Protein AF-A0A949W1L1-F1 (afdb_monomer_lite)

Radius of gyration: 34.91 Å; chains: 1; bounding box: 76×61×90 Å

Sequence (162 aa):
MNLPRSRHRMNLFIERNHARRLDELAAKKGVSKSSIVAAALSAWLAPEAGDQREAAMAKRLDRLSRQFEKLERDQNILIETVALYVRYFLTVSTPLPEAHQEAAKAQGRARFEQFVEQLGRHLLRGRSLVRDVYEEIQPGGTGSGDAAASPQSAESMQEART

Secondary structure (DSSP, 8-state):
------PPP------HHHHHHHHHHHHHHT--HHHHHHHHHHHHS-HHHHHHHHHHHHHHHHHHHHHHHHHHHHHHHHHHHHHHHHHHHHHH-PPPPHHHHHHHHHHHHHHHHHHHHHHHHHHHTT--HHHHHHHHH-TT-S--SS-----------SS---

Structure (mmCIF, N/CA/C/O backbone):
data_AF-A0A949W1L1-F1
#
_entry.id   AF-A0A949W1L1-F1
#
loop_
_atom_site.group_PDB
_atom_site.id
_atom_site.type_symbol
_atom_site.label_atom_id
_atom_site.label_alt_id
_atom_site.label_comp_id
_atom_site.label_asym_id
_atom_site.label_entity_id
_atom_site.label_seq_id
_atom_site.pdbx_PDB_ins_code
_atom_site.Cartn_x
_atom_site.Cartn_y
_atom_site.Cartn_z
_atom_site.occupancy
_atom_site.B_iso_or_equiv
_atom_site.auth_seq_id
_atom_site.auth_comp_id
_atom_site.auth_asym_id
_atom_site.auth_atom_id
_atom_site.pdbx_PDB_model_num
ATOM 1 N N . MET A 1 1 ? -15.519 -13.407 47.265 1.00 33.94 1 MET A N 1
ATOM 2 C CA . MET A 1 1 ? -16.896 -13.157 47.749 1.00 33.94 1 MET A CA 1
ATOM 3 C C . MET A 1 1 ? -17.718 -12.583 46.604 1.00 33.94 1 MET A C 1
ATOM 5 O O . MET A 1 1 ? -17.404 -11.500 46.133 1.00 33.94 1 MET A O 1
ATOM 9 N N . ASN A 1 2 ? -18.693 -13.337 46.090 1.00 41.91 2 ASN A N 1
ATOM 10 C CA . ASN A 1 2 ? -19.535 -12.932 44.962 1.00 41.91 2 ASN A CA 1
ATOM 11 C C . ASN A 1 2 ? -20.728 -12.134 45.519 1.00 41.91 2 ASN A C 1
ATOM 13 O O . ASN A 1 2 ? -21.624 -12.730 46.114 1.00 41.91 2 ASN A O 1
ATOM 17 N N . LEU A 1 3 ? -20.705 -10.799 45.422 1.00 43.38 3 LEU A N 1
ATOM 18 C CA . LEU A 1 3 ? -21.831 -9.977 45.878 1.00 43.38 3 LEU A CA 1
ATOM 19 C C . LEU A 1 3 ? -23.061 -10.243 44.991 1.00 43.38 3 LEU A C 1
ATOM 21 O O . LEU A 1 3 ? -22.913 -10.361 43.769 1.00 43.38 3 LEU A O 1
ATOM 25 N N . PRO A 1 4 ? -24.281 -10.305 45.557 1.00 47.88 4 PRO A N 1
ATOM 26 C CA . PRO A 1 4 ? -25.489 -10.404 44.753 1.00 47.88 4 PRO A CA 1
ATOM 27 C C . PRO A 1 4 ? -25.562 -9.179 43.836 1.00 47.88 4 PRO A C 1
ATOM 29 O O . PRO A 1 4 ? -25.583 -8.040 44.301 1.00 47.88 4 PRO A O 1
ATOM 32 N N . ARG A 1 5 ? -25.573 -9.400 42.514 1.00 61.56 5 ARG A N 1
ATOM 33 C CA . ARG A 1 5 ? -25.802 -8.329 41.536 1.00 61.56 5 ARG A CA 1
ATOM 34 C C . ARG A 1 5 ? -27.214 -7.788 41.749 1.00 61.56 5 ARG A C 1
ATOM 36 O O . ARG A 1 5 ? -28.168 -8.350 41.214 1.00 61.56 5 ARG A O 1
ATOM 43 N N . SER A 1 6 ? -27.337 -6.725 42.539 1.00 71.56 6 SER A N 1
ATOM 44 C CA . SER A 1 6 ? -28.562 -5.938 42.667 1.00 71.56 6 SER A CA 1
ATOM 45 C C . SER A 1 6 ? -29.002 -5.510 41.266 1.00 71.56 6 SER A C 1
ATOM 47 O O . SER A 1 6 ? -28.290 -4.779 40.576 1.00 71.56 6 SER A O 1
ATOM 49 N N . ARG A 1 7 ? -30.130 -6.049 40.792 1.00 74.75 7 ARG A N 1
ATOM 50 C CA . ARG A 1 7 ? -30.726 -5.685 39.503 1.00 74.75 7 ARG A CA 1
ATOM 51 C C . ARG A 1 7 ? -31.898 -4.757 39.773 1.00 74.75 7 ARG A C 1
ATOM 53 O O . ARG A 1 7 ? -32.876 -5.168 40.389 1.00 74.75 7 ARG A O 1
ATOM 60 N N . HIS A 1 8 ? -31.810 -3.530 39.277 1.00 84.38 8 HIS A N 1
ATOM 61 C CA . HIS A 1 8 ? -32.920 -2.589 39.318 1.00 84.38 8 HIS A CA 1
ATOM 62 C C . HIS A 1 8 ? -33.840 -2.827 38.113 1.00 84.38 8 HIS A C 1
ATOM 64 O O . HIS A 1 8 ? -33.390 -2.795 36.966 1.00 84.38 8 HIS A O 1
ATOM 70 N N . ARG A 1 9 ? -35.125 -3.112 38.361 1.00 86.00 9 ARG A N 1
ATOM 71 C CA . ARG A 1 9 ? -36.117 -3.281 37.293 1.00 86.00 9 ARG A CA 1
ATOM 72 C C . ARG A 1 9 ? -36.651 -1.911 36.891 1.00 86.00 9 ARG A C 1
ATOM 74 O O . ARG A 1 9 ? -37.231 -1.215 37.712 1.00 86.00 9 ARG A O 1
ATOM 81 N N . MET A 1 10 ? -36.512 -1.579 35.614 1.00 84.81 10 MET A N 1
ATOM 82 C CA . MET A 1 10 ? -36.971 -0.319 35.037 1.00 84.81 10 MET A CA 1
ATOM 83 C C . MET A 1 10 ? -37.923 -0.613 33.875 1.00 84.81 10 MET A C 1
ATOM 85 O O . MET A 1 10 ? -37.610 -1.444 33.022 1.00 84.81 10 MET A O 1
ATOM 89 N N . ASN A 1 11 ? -39.087 0.037 33.852 1.00 87.94 11 ASN A N 1
ATOM 90 C CA . ASN A 1 11 ? -40.012 -0.025 32.720 1.00 87.94 11 ASN A CA 1
ATOM 91 C C . ASN A 1 11 ? -39.763 1.206 31.840 1.00 87.94 11 ASN A C 1
ATOM 93 O O . ASN A 1 11 ? -39.947 2.332 32.293 1.00 87.94 11 ASN A O 1
ATOM 97 N N . LEU A 1 12 ? -39.312 0.982 30.608 1.00 87.50 12 LEU A N 1
ATOM 98 C CA . LEU A 1 12 ? -38.957 2.023 29.645 1.00 87.50 12 LEU A CA 1
ATOM 99 C C . LEU A 1 12 ? -39.831 1.878 28.406 1.00 87.50 12 LEU A C 1
ATOM 101 O O . LEU A 1 12 ? -40.068 0.759 27.945 1.00 87.50 12 LEU A O 1
ATOM 105 N N . PHE A 1 13 ? -40.236 3.001 27.826 1.00 93.00 13 PHE A N 1
ATOM 106 C CA . PHE A 1 13 ? -40.808 3.006 26.487 1.00 93.00 13 PHE A CA 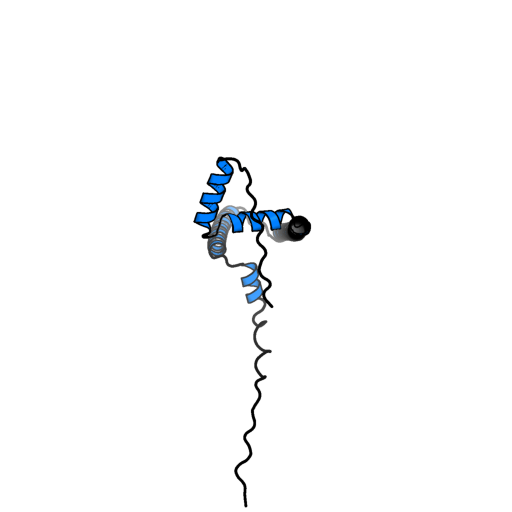1
ATOM 107 C C . PHE A 1 13 ? -39.677 3.094 25.463 1.00 93.00 13 PHE A C 1
ATOM 109 O O . PHE A 1 13 ? -38.812 3.962 25.553 1.00 93.00 13 PHE A O 1
ATOM 116 N N . ILE A 1 14 ? -39.683 2.182 24.495 1.00 92.19 14 ILE A N 1
ATOM 117 C CA . ILE A 1 14 ? -38.766 2.181 23.354 1.00 92.19 14 ILE A CA 1
ATOM 118 C C . ILE A 1 14 ? -39.582 2.154 22.068 1.00 92.19 14 ILE A C 1
ATOM 120 O O . ILE A 1 14 ? -40.670 1.576 22.022 1.00 92.19 14 ILE A O 1
ATOM 124 N N . GLU A 1 15 ? -39.063 2.783 21.019 1.00 96.62 15 GLU A N 1
ATOM 125 C CA . GLU A 1 15 ? -39.722 2.790 19.718 1.00 96.62 15 GLU A CA 1
ATOM 126 C C . GLU A 1 15 ? -39.919 1.355 19.195 1.00 96.62 15 GLU A C 1
ATOM 128 O O . GLU A 1 15 ? -39.063 0.483 19.380 1.00 96.62 15 GLU A O 1
ATOM 133 N N . ARG A 1 16 ? -41.034 1.103 18.495 1.00 95.44 16 ARG A N 1
ATOM 134 C CA . ARG A 1 16 ? -41.376 -0.231 17.967 1.00 95.44 16 ARG A CA 1
ATOM 135 C C . ARG A 1 16 ? -40.269 -0.824 17.091 1.00 95.44 16 ARG A C 1
ATOM 137 O O . ARG A 1 16 ? -39.998 -2.020 17.185 1.00 95.44 16 ARG A O 1
ATOM 144 N N . ASN A 1 17 ? -39.605 -0.001 16.277 1.00 96.81 17 ASN A N 1
ATOM 145 C CA . ASN A 1 17 ? -38.490 -0.448 15.443 1.00 96.81 17 ASN A CA 1
ATOM 146 C C . ASN A 1 17 ? -37.299 -0.922 16.300 1.00 96.81 17 ASN A C 1
ATOM 148 O O . ASN A 1 17 ? -36.755 -2.004 16.077 1.00 96.81 17 ASN A O 1
ATOM 152 N N . HIS A 1 18 ? -36.943 -0.169 17.343 1.00 95.19 18 HIS A N 1
ATOM 153 C CA . HIS A 1 18 ? -35.865 -0.534 18.261 1.00 95.19 18 HIS A CA 1
ATOM 154 C C . HIS A 1 18 ? -36.167 -1.806 19.054 1.00 95.19 18 HIS A C 1
ATOM 156 O O . HIS A 1 18 ? -35.278 -2.645 19.191 1.00 95.19 18 HIS A O 1
ATOM 162 N N . ALA A 1 19 ? -37.410 -1.989 19.511 1.00 95.50 19 ALA A N 1
ATOM 163 C CA . ALA A 1 19 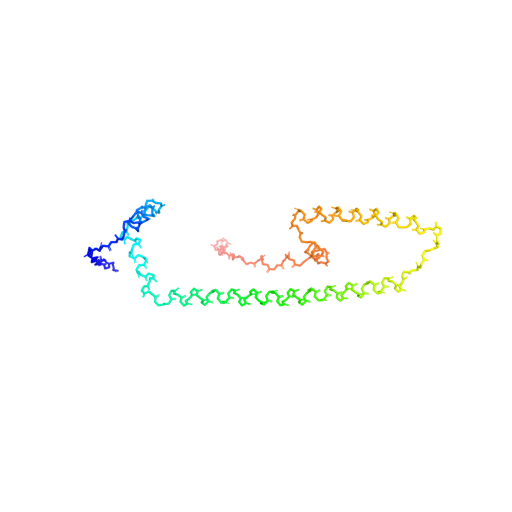? -37.838 -3.229 20.157 1.00 95.50 19 ALA A CA 1
ATOM 164 C C . ALA A 1 19 ? -37.632 -4.439 19.234 1.00 95.50 19 ALA A C 1
ATOM 166 O O . ALA A 1 19 ? -36.996 -5.412 19.627 1.00 95.50 19 ALA A O 1
ATOM 167 N N . ARG A 1 20 ? -38.073 -4.345 17.974 1.00 96.94 20 ARG A N 1
ATOM 168 C CA . ARG A 1 20 ? -37.877 -5.415 16.987 1.00 96.94 20 ARG A CA 1
ATOM 169 C C . ARG A 1 20 ? -36.394 -5.724 16.750 1.00 96.94 20 ARG A C 1
ATOM 171 O O . ARG A 1 20 ? -35.997 -6.884 16.791 1.00 96.94 20 ARG A O 1
ATOM 178 N N . ARG A 1 21 ? -35.561 -4.700 16.541 1.00 96.62 21 ARG A N 1
ATOM 179 C CA . ARG A 1 21 ? -34.112 -4.880 16.327 1.00 96.62 21 ARG A CA 1
ATOM 180 C C . ARG A 1 21 ? -33.413 -5.486 17.545 1.00 96.62 21 ARG A C 1
ATOM 182 O O . ARG A 1 21 ? -32.484 -6.274 17.385 1.00 96.62 21 ARG A O 1
ATOM 189 N N . LEU A 1 22 ? -33.843 -5.124 18.753 1.00 95.88 22 LEU A N 1
ATOM 190 C CA . LEU A 1 22 ? -33.327 -5.700 19.992 1.00 95.88 22 LEU A CA 1
ATOM 191 C C . LEU A 1 22 ? -33.674 -7.190 20.099 1.00 95.88 22 LEU A C 1
ATOM 193 O O . LEU A 1 22 ? -32.826 -7.975 20.520 1.00 95.88 22 LEU A O 1
ATOM 197 N N . ASP A 1 23 ? -34.876 -7.579 19.677 1.00 96.50 23 ASP A N 1
ATOM 198 C CA . ASP A 1 23 ? -35.337 -8.971 19.673 1.00 96.50 23 ASP A CA 1
ATOM 199 C C . ASP A 1 23 ? -34.537 -9.823 18.689 1.00 96.50 23 ASP A C 1
ATOM 201 O O . ASP A 1 23 ? -34.022 -10.880 19.057 1.00 96.50 23 ASP A O 1
ATOM 205 N N . GLU A 1 24 ? -34.361 -9.324 17.466 1.00 97.19 24 GLU A N 1
ATOM 206 C CA . GLU A 1 24 ? -33.539 -9.965 16.437 1.00 97.19 24 GLU A CA 1
ATOM 207 C C . GLU A 1 24 ? -32.083 -10.121 16.905 1.00 97.19 24 GLU A C 1
ATOM 209 O O . GLU A 1 24 ? -31.475 -11.181 16.742 1.00 97.19 24 GLU A O 1
ATOM 214 N N . LEU A 1 25 ? -31.522 -9.088 17.542 1.00 96.38 25 LEU A N 1
ATOM 215 C CA . LEU A 1 25 ? -30.153 -9.115 18.053 1.00 96.38 25 LEU A CA 1
ATOM 216 C C . LEU A 1 25 ? -29.988 -10.088 19.229 1.00 96.38 25 LEU A C 1
ATOM 218 O O . LEU A 1 25 ? -28.989 -10.807 19.284 1.00 96.38 25 LEU A O 1
ATOM 222 N N . ALA A 1 26 ? -30.954 -10.123 20.149 1.00 97.00 26 ALA A N 1
ATOM 223 C CA . ALA A 1 26 ? -30.992 -11.058 21.270 1.00 97.00 26 ALA A CA 1
ATOM 224 C C . ALA A 1 26 ? -31.030 -12.509 20.783 1.00 97.00 26 ALA A C 1
ATOM 226 O O . ALA A 1 26 ? -30.219 -13.322 21.228 1.00 97.00 26 ALA A O 1
ATOM 227 N N . ALA A 1 27 ? -31.898 -12.806 19.811 1.00 96.81 27 ALA A N 1
ATOM 228 C CA . ALA A 1 27 ? -31.994 -14.124 19.195 1.00 96.81 27 ALA A CA 1
ATOM 229 C C . ALA A 1 27 ? -30.693 -14.507 18.475 1.00 96.81 27 ALA A C 1
ATOM 231 O O . ALA A 1 27 ? -30.140 -15.575 18.726 1.00 96.81 27 ALA A O 1
ATOM 232 N N . LYS A 1 28 ? -30.145 -13.606 17.647 1.00 96.25 28 LYS A N 1
ATOM 233 C CA . LYS A 1 28 ? -28.907 -13.849 16.890 1.00 96.25 28 LYS A CA 1
ATOM 234 C C . LYS A 1 28 ? -27.696 -14.102 17.790 1.00 96.25 28 LYS A C 1
ATOM 236 O O . LYS A 1 28 ? -26.817 -14.873 17.421 1.00 96.25 28 LYS A O 1
ATOM 241 N N . LYS A 1 29 ? -27.616 -13.423 18.938 1.00 93.75 29 LYS A N 1
ATOM 242 C CA . LYS A 1 29 ? -26.491 -13.547 19.876 1.00 93.75 29 LYS A CA 1
ATOM 243 C C . LYS A 1 29 ? -26.717 -14.566 20.997 1.00 93.75 29 LYS A C 1
ATOM 245 O O . LYS A 1 29 ? -25.785 -14.800 21.757 1.00 93.75 29 LYS A O 1
ATOM 250 N N . GLY A 1 30 ? -27.915 -15.141 21.123 1.00 95.31 30 GLY A N 1
ATOM 251 C CA . GLY A 1 30 ? -28.246 -16.089 22.192 1.00 95.31 30 GLY A CA 1
ATOM 252 C C . GLY A 1 30 ? -28.191 -15.482 23.600 1.00 95.31 30 GLY A C 1
ATOM 253 O O . GLY A 1 30 ? -27.861 -16.176 24.557 1.00 95.31 30 GLY A O 1
ATOM 254 N N . VAL A 1 31 ? -28.473 -14.182 23.746 1.00 95.69 31 VAL A N 1
ATOM 255 C CA . VAL A 1 31 ? -28.412 -13.458 25.033 1.00 95.69 31 VAL A CA 1
ATOM 256 C C . VAL A 1 31 ? -29.718 -12.723 25.323 1.00 95.69 31 VAL A C 1
ATOM 258 O O . VAL A 1 31 ? -30.487 -12.412 24.418 1.00 95.69 31 VAL A O 1
ATOM 261 N N . SER A 1 32 ? -29.983 -12.404 26.593 1.00 94.94 32 SER A N 1
ATOM 262 C CA . SER A 1 32 ? -31.207 -11.682 26.964 1.00 94.94 32 SER A CA 1
ATOM 263 C C . SER A 1 32 ? -31.183 -10.215 26.519 1.00 94.94 32 SER A C 1
ATOM 265 O O . SER A 1 32 ? -30.141 -9.554 26.545 1.00 94.94 32 SER A O 1
ATOM 267 N N . LYS A 1 33 ? -32.364 -9.667 26.202 1.00 93.69 33 LYS A N 1
ATOM 268 C CA . LYS A 1 33 ? -32.551 -8.241 25.874 1.00 93.69 33 LYS A CA 1
ATOM 269 C C . LYS A 1 33 ? -31.991 -7.334 26.975 1.00 93.69 33 LYS A C 1
ATOM 271 O O . LYS A 1 33 ? -31.259 -6.394 26.689 1.00 93.69 33 LYS A O 1
ATOM 276 N N . SER A 1 34 ? -32.262 -7.666 28.241 1.00 91.69 34 SER A N 1
ATOM 277 C CA . SER A 1 34 ? -31.734 -6.936 29.400 1.00 91.69 34 SER A CA 1
ATOM 278 C C . SER A 1 34 ? -30.207 -6.965 29.471 1.00 91.69 34 SER A C 1
ATOM 280 O O . SER A 1 34 ? -29.612 -5.965 29.852 1.00 91.69 34 SER A O 1
ATOM 282 N N . SER A 1 35 ? -29.560 -8.069 29.074 1.00 92.19 35 SER A N 1
ATOM 283 C CA . SER A 1 35 ? -28.095 -8.142 29.003 1.00 92.19 35 SER A CA 1
ATOM 284 C C . SER A 1 35 ? -27.531 -7.236 27.912 1.00 92.19 35 SER A C 1
ATOM 286 O O . SER A 1 35 ? -26.502 -6.604 28.129 1.00 92.19 35 SER A O 1
ATOM 288 N N . ILE A 1 36 ? -28.194 -7.159 26.754 1.00 94.19 36 ILE A N 1
ATOM 289 C CA . ILE A 1 36 ? -27.788 -6.263 25.664 1.00 94.19 36 ILE A CA 1
ATOM 290 C C . ILE A 1 36 ? -27.938 -4.805 26.096 1.00 94.19 36 ILE A C 1
ATOM 292 O O . ILE A 1 36 ? -26.998 -4.032 25.942 1.00 94.19 36 ILE A O 1
ATOM 296 N N . VAL A 1 37 ? -29.089 -4.437 26.667 1.00 93.38 37 VAL A N 1
ATOM 297 C CA . VAL A 1 37 ? -29.355 -3.065 27.127 1.00 93.38 37 VAL A CA 1
ATOM 298 C C . VAL A 1 37 ? -28.393 -2.665 28.244 1.00 93.38 37 VAL A C 1
ATOM 300 O O . VAL A 1 37 ? -27.836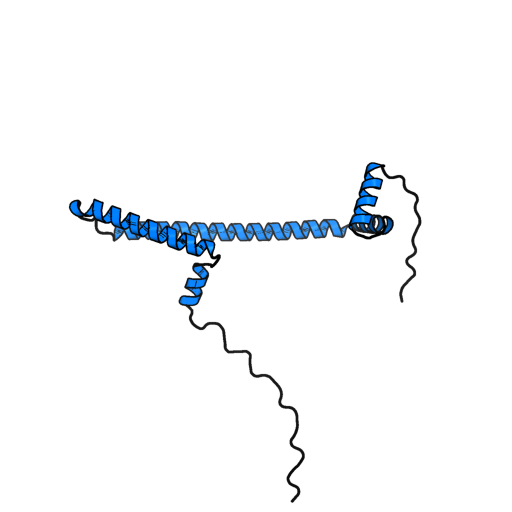 -1.575 28.190 1.00 93.38 37 VAL A O 1
ATOM 303 N N . ALA A 1 38 ? -28.134 -3.548 29.213 1.00 90.00 38 ALA A N 1
ATOM 304 C CA . ALA A 1 38 ? -27.164 -3.284 30.274 1.00 90.00 38 ALA A CA 1
ATOM 305 C C . ALA A 1 38 ? -25.747 -3.084 29.714 1.00 90.00 38 ALA A C 1
ATOM 307 O O . ALA A 1 38 ? -25.072 -2.136 30.099 1.00 90.00 38 ALA A O 1
ATOM 308 N N . ALA A 1 39 ? -25.313 -3.926 28.770 1.00 89.69 39 ALA A N 1
ATOM 309 C CA . ALA A 1 39 ? -24.005 -3.786 28.135 1.00 89.69 39 ALA A CA 1
ATOM 310 C C . ALA A 1 39 ? -23.892 -2.494 27.311 1.00 89.69 39 ALA A C 1
ATOM 312 O O . ALA A 1 39 ? -22.875 -1.808 27.386 1.00 89.69 39 ALA A O 1
ATOM 313 N N . ALA A 1 40 ? -24.935 -2.142 26.556 1.00 90.69 40 ALA A N 1
ATOM 314 C CA . ALA A 1 40 ? -24.984 -0.903 25.788 1.00 90.69 40 ALA A CA 1
ATOM 315 C C . ALA A 1 40 ? -24.952 0.328 26.703 1.00 90.69 40 ALA A C 1
ATOM 317 O O . ALA A 1 40 ? -24.194 1.256 26.441 1.00 90.69 40 ALA A O 1
ATOM 318 N N . LEU A 1 41 ? -25.713 0.312 27.801 1.00 89.75 41 LEU A N 1
ATOM 319 C CA . LEU A 1 41 ? -25.743 1.399 28.775 1.00 89.75 41 LEU A CA 1
ATOM 320 C C . LEU A 1 41 ? -24.405 1.540 29.510 1.00 89.75 41 LEU A C 1
ATOM 322 O O . LEU A 1 41 ? -23.900 2.649 29.629 1.00 89.75 41 LEU A O 1
ATOM 326 N N . SER A 1 42 ? -23.789 0.436 29.946 1.00 86.62 42 SER A N 1
ATOM 327 C CA . SER A 1 42 ? -22.442 0.471 30.528 1.00 86.62 42 SER A CA 1
ATOM 328 C C . SER A 1 42 ? -21.401 0.997 29.543 1.00 86.62 42 SER A C 1
ATOM 330 O O . SER A 1 42 ? -20.522 1.746 29.947 1.00 86.62 42 SER A O 1
ATOM 332 N N . ALA A 1 43 ? -21.498 0.635 28.261 1.00 83.56 43 ALA A N 1
ATOM 333 C CA . ALA A 1 43 ? -20.600 1.153 27.235 1.00 83.56 43 ALA A CA 1
ATOM 334 C C . ALA A 1 43 ? -20.833 2.644 26.944 1.00 83.56 43 ALA A C 1
ATOM 336 O O . ALA A 1 43 ? -19.874 3.354 26.672 1.00 83.56 43 ALA A O 1
ATOM 337 N N . TRP A 1 44 ? -22.084 3.109 27.001 1.00 84.00 44 TRP A N 1
ATOM 338 C CA . TRP A 1 44 ? -22.448 4.514 26.800 1.00 84.00 44 TRP A CA 1
ATOM 339 C C . TRP A 1 44 ? -22.016 5.406 27.968 1.00 84.00 44 TRP A C 1
ATOM 341 O O . TRP A 1 44 ? -21.564 6.524 27.762 1.00 84.00 44 TRP A O 1
ATOM 351 N N . LEU A 1 45 ? -22.148 4.906 29.197 1.00 85.12 45 LEU A N 1
ATOM 352 C CA . LEU A 1 45 ? -21.805 5.641 30.415 1.00 85.12 45 LEU A CA 1
ATOM 353 C C . LEU A 1 45 ? -20.315 5.581 30.771 1.00 85.12 45 LEU A C 1
ATOM 355 O O . LEU A 1 45 ? -19.927 6.175 31.770 1.00 85.12 45 LEU A O 1
ATOM 359 N N . ALA A 1 46 ? -19.492 4.856 30.010 1.00 79.94 46 ALA A N 1
ATOM 360 C CA . ALA A 1 46 ? -18.052 4.778 30.230 1.00 79.94 46 ALA A CA 1
ATOM 361 C C . ALA A 1 46 ? -17.340 5.890 29.433 1.00 79.94 46 ALA A C 1
ATOM 363 O O . ALA A 1 46 ? -17.205 5.735 28.217 1.00 79.94 46 ALA A O 1
ATOM 364 N N . PRO A 1 47 ? -16.842 6.963 30.082 1.00 68.56 47 PRO A N 1
ATOM 365 C CA . PRO A 1 47 ? -16.166 8.071 29.396 1.00 68.56 47 PRO A CA 1
ATOM 366 C C . PRO A 1 47 ? -14.944 7.576 28.611 1.00 68.56 47 PRO A C 1
ATOM 368 O O . PRO A 1 47 ? -14.764 7.884 27.440 1.00 68.56 47 PRO A O 1
ATOM 371 N N . GLU A 1 48 ? -14.190 6.657 29.216 1.00 72.06 48 GLU A N 1
ATOM 372 C CA . GLU A 1 48 ? -12.923 6.174 28.664 1.00 72.06 48 GLU A CA 1
ATOM 373 C C . GLU A 1 48 ? -13.069 5.251 27.454 1.00 72.06 48 GLU A C 1
ATOM 375 O O . GLU A 1 48 ? -12.107 5.013 26.726 1.00 72.06 48 GLU A O 1
ATOM 380 N N . ALA A 1 49 ? -14.255 4.682 27.226 1.00 70.56 49 ALA A N 1
ATOM 381 C CA . ALA A 1 49 ? -14.446 3.739 26.130 1.00 70.56 49 ALA A CA 1
ATOM 382 C C . ALA A 1 49 ? -14.468 4.436 24.760 1.00 70.56 49 ALA A C 1
ATOM 384 O O . ALA A 1 49 ? -14.100 3.808 23.764 1.00 70.56 49 ALA A O 1
ATOM 385 N N . GLY A 1 50 ? -14.908 5.698 24.704 1.00 75.25 50 GLY A N 1
ATOM 386 C CA . GLY A 1 50 ? -14.819 6.541 23.509 1.00 75.25 50 GLY A CA 1
ATOM 387 C C . GLY A 1 50 ? -13.374 6.952 23.254 1.00 75.25 50 GLY A C 1
ATOM 388 O O . GLY A 1 50 ? -12.788 6.553 22.246 1.00 75.25 50 GLY A O 1
ATOM 389 N N . ASP A 1 51 ? -12.772 7.613 24.238 1.00 81.56 51 ASP A N 1
ATOM 390 C CA . ASP A 1 51 ? -11.423 8.179 24.157 1.00 81.56 51 ASP A CA 1
ATOM 391 C C . ASP A 1 51 ? -10.356 7.121 23.843 1.00 81.56 51 ASP A C 1
ATOM 393 O O . ASP A 1 51 ? -9.494 7.327 22.989 1.00 81.56 51 ASP A O 1
ATOM 397 N N . GLN A 1 52 ? -10.438 5.926 24.441 1.00 81.06 52 GLN A N 1
ATOM 398 C CA . GLN A 1 52 ? -9.505 4.837 24.128 1.00 81.06 52 GLN A CA 1
ATOM 399 C C . GLN A 1 52 ? -9.648 4.324 22.690 1.00 81.06 52 GLN A C 1
ATOM 401 O O . GLN A 1 52 ? -8.650 3.944 22.069 1.00 81.06 52 GLN A O 1
ATOM 406 N N . ARG A 1 53 ? -10.870 4.283 22.143 1.00 82.50 53 ARG A N 1
ATOM 407 C CA . ARG A 1 53 ? -11.094 3.863 20.750 1.00 82.50 53 ARG A CA 1
ATOM 408 C C . ARG A 1 53 ? -10.552 4.906 19.788 1.00 82.50 53 ARG A C 1
ATOM 410 O O . ARG A 1 53 ? -9.866 4.531 18.838 1.00 82.50 53 ARG A O 1
ATOM 417 N N . GLU A 1 54 ? -10.817 6.178 20.051 1.00 87.88 54 GLU A N 1
ATOM 418 C CA . GLU A 1 54 ? -10.314 7.289 19.245 1.00 87.88 54 GLU A CA 1
ATOM 419 C C . GLU A 1 54 ? -8.785 7.357 19.288 1.00 87.88 54 GLU A C 1
ATOM 421 O O . GLU A 1 54 ? -8.144 7.382 18.237 1.00 87.88 54 GLU A O 1
ATOM 426 N N . ALA A 1 55 ? -8.174 7.234 20.470 1.00 90.69 55 ALA A N 1
ATOM 427 C CA . ALA A 1 55 ? -6.722 7.176 20.623 1.00 90.69 55 ALA A CA 1
ATOM 428 C C . ALA A 1 55 ? -6.101 5.968 19.898 1.00 90.69 55 ALA A C 1
ATOM 430 O O . ALA A 1 55 ? -5.061 6.086 19.242 1.00 90.69 55 ALA A O 1
ATOM 431 N N . ALA A 1 56 ? -6.738 4.794 19.964 1.00 90.44 56 ALA A N 1
ATOM 432 C CA . ALA A 1 56 ? -6.283 3.614 19.234 1.00 90.44 56 ALA A CA 1
ATOM 433 C C . ALA A 1 56 ? -6.388 3.797 17.710 1.00 90.44 56 ALA A C 1
ATOM 435 O O . ALA A 1 56 ? -5.505 3.337 16.981 1.00 90.44 56 ALA A O 1
ATOM 436 N N . MET A 1 57 ? -7.436 4.468 17.220 1.00 93.50 57 MET A N 1
ATOM 437 C CA . MET A 1 57 ? -7.569 4.825 15.805 1.00 93.50 57 MET A CA 1
ATOM 438 C C . MET A 1 57 ? -6.496 5.831 15.383 1.00 93.50 57 MET A C 1
ATOM 440 O O . MET A 1 57 ? -5.802 5.575 14.401 1.00 93.50 57 MET A O 1
ATOM 444 N N . ALA A 1 58 ? -6.282 6.899 16.154 1.00 95.31 58 ALA A N 1
ATOM 445 C CA . ALA A 1 58 ? -5.239 7.890 15.898 1.00 95.31 58 ALA A CA 1
ATOM 446 C C . ALA A 1 58 ? -3.847 7.242 15.826 1.00 95.31 58 ALA A C 1
ATOM 448 O O . ALA A 1 58 ? -3.096 7.481 14.884 1.00 95.31 58 ALA A O 1
ATOM 449 N N . LYS A 1 59 ? -3.530 6.322 16.747 1.00 95.75 59 LYS A N 1
ATOM 450 C CA . LYS A 1 59 ? -2.263 5.573 16.735 1.00 95.75 59 LYS A CA 1
ATOM 451 C C . LYS A 1 59 ? -2.106 4.679 15.500 1.00 95.75 59 LYS A C 1
ATOM 453 O O . LYS A 1 59 ? -1.000 4.522 14.986 1.00 95.75 59 LYS A O 1
ATOM 458 N N . ARG A 1 60 ? -3.193 4.059 15.025 1.00 95.19 60 ARG A N 1
ATOM 459 C CA . ARG A 1 60 ? -3.173 3.265 13.782 1.00 95.19 60 ARG A CA 1
ATOM 460 C C . ARG A 1 60 ? -2.956 4.153 12.561 1.00 95.19 60 ARG A C 1
ATOM 462 O O . ARG A 1 60 ? -2.192 3.759 11.686 1.00 95.19 60 ARG A O 1
ATOM 469 N N . LEU A 1 61 ? -3.587 5.325 12.524 1.00 97.88 61 LEU A N 1
ATOM 470 C CA . LEU A 1 61 ? -3.397 6.304 11.457 1.00 97.88 61 LEU A CA 1
ATOM 471 C C . LEU A 1 61 ? -1.964 6.843 11.438 1.00 97.88 61 LEU A C 1
ATOM 473 O O . LEU A 1 61 ? -1.343 6.806 10.385 1.00 97.88 61 LEU A O 1
ATOM 477 N N . ASP A 1 62 ? -1.395 7.215 12.588 1.00 96.81 62 ASP A N 1
ATOM 478 C CA . ASP A 1 62 ? 0.012 7.641 12.685 1.00 96.81 62 ASP A CA 1
ATOM 479 C C . ASP A 1 62 ? 0.969 6.560 12.159 1.00 96.81 62 ASP A C 1
ATOM 481 O O . ASP A 1 62 ? 1.873 6.828 11.368 1.00 96.81 62 ASP A O 1
ATOM 485 N N . ARG A 1 63 ? 0.727 5.296 12.529 1.00 96.31 63 ARG A N 1
ATOM 486 C CA . ARG A 1 63 ? 1.514 4.171 12.014 1.00 96.31 63 ARG A CA 1
ATOM 487 C C . ARG A 1 63 ? 1.408 4.043 10.492 1.00 96.31 63 ARG A C 1
ATOM 489 O O . ARG A 1 63 ? 2.429 3.788 9.859 1.00 96.31 63 ARG A O 1
ATOM 496 N N . LEU A 1 64 ? 0.213 4.194 9.920 1.00 97.62 64 LEU A N 1
ATOM 497 C CA . LEU A 1 64 ? 0.022 4.151 8.469 1.00 97.62 64 LEU A CA 1
ATOM 498 C C . LEU A 1 64 ? 0.749 5.309 7.780 1.00 97.62 64 LEU A C 1
ATOM 500 O O . LEU A 1 64 ? 1.453 5.061 6.807 1.00 97.62 64 LEU A O 1
ATOM 504 N N . SER A 1 65 ? 0.662 6.531 8.310 1.00 96.94 65 SER A N 1
ATOM 505 C CA . SER A 1 65 ? 1.380 7.691 7.768 1.00 96.94 65 SER A CA 1
ATOM 506 C C . SER A 1 65 ? 2.887 7.446 7.710 1.00 96.94 65 SER A C 1
ATOM 508 O O . SER A 1 65 ? 3.490 7.585 6.651 1.00 96.94 65 SER A O 1
ATOM 510 N N . ARG A 1 66 ? 3.489 6.937 8.792 1.00 97.19 66 ARG A N 1
ATOM 511 C CA . ARG A 1 66 ? 4.921 6.579 8.808 1.00 97.19 66 ARG A CA 1
ATOM 512 C C . ARG A 1 66 ? 5.276 5.482 7.802 1.00 97.19 66 ARG A C 1
ATOM 514 O O . ARG A 1 66 ? 6.377 5.471 7.254 1.00 97.19 66 ARG A O 1
ATOM 521 N N . GLN A 1 67 ? 4.375 4.522 7.580 1.00 96.56 67 GLN A N 1
ATOM 522 C CA . GLN A 1 67 ? 4.576 3.492 6.557 1.00 96.56 67 GLN A CA 1
ATOM 523 C C . GLN A 1 67 ? 4.542 4.090 5.146 1.00 96.56 67 GLN A C 1
ATOM 525 O O . GLN A 1 67 ? 5.354 3.684 4.317 1.00 96.56 67 GLN A O 1
ATOM 530 N N . PHE A 1 68 ? 3.665 5.063 4.887 1.00 96.69 68 PHE A N 1
ATOM 531 C CA . PHE A 1 68 ? 3.618 5.783 3.615 1.00 96.69 68 PHE A CA 1
ATOM 532 C C . PHE A 1 68 ? 4.854 6.650 3.389 1.00 96.69 68 PHE A C 1
ATOM 534 O O . PHE A 1 68 ? 5.436 6.567 2.316 1.00 96.69 68 PHE A O 1
ATOM 541 N N . GLU A 1 69 ? 5.321 7.389 4.396 1.00 95.94 69 GLU A N 1
ATOM 542 C CA . GLU A 1 69 ? 6.562 8.174 4.299 1.00 95.94 69 GLU A CA 1
ATOM 543 C C . GLU A 1 69 ? 7.772 7.291 3.964 1.00 95.94 69 GLU A C 1
ATOM 545 O O . GLU A 1 69 ? 8.626 7.647 3.150 1.00 95.94 69 GLU A O 1
ATOM 550 N N . LYS A 1 70 ? 7.851 6.102 4.578 1.00 94.38 70 LYS A N 1
ATOM 551 C CA . LYS A 1 70 ? 8.893 5.127 4.244 1.00 94.38 70 LYS A CA 1
ATOM 552 C C . LYS A 1 70 ? 8.746 4.626 2.805 1.00 94.38 70 LYS A C 1
ATOM 554 O O . LYS A 1 70 ? 9.740 4.566 2.092 1.00 94.38 70 LYS A O 1
ATOM 559 N N . LEU A 1 71 ? 7.529 4.280 2.386 1.00 96.50 71 LEU A N 1
ATOM 560 C CA . LEU A 1 71 ? 7.258 3.809 1.028 1.00 96.50 71 LEU A CA 1
ATOM 561 C C . LEU A 1 71 ? 7.609 4.867 -0.025 1.00 96.50 71 LEU A C 1
ATOM 563 O O . LEU A 1 71 ? 8.190 4.527 -1.049 1.00 96.50 71 LEU A O 1
ATOM 567 N N . GLU A 1 72 ? 7.287 6.133 0.230 1.00 95.00 72 GLU A N 1
ATOM 568 C CA . GLU A 1 72 ? 7.634 7.256 -0.640 1.00 95.00 72 GLU A CA 1
ATOM 569 C C . GLU A 1 72 ? 9.154 7.394 -0.778 1.00 95.00 72 GLU A C 1
ATOM 571 O O . GLU A 1 72 ? 9.675 7.498 -1.888 1.00 95.00 72 GLU A O 1
ATOM 576 N N . ARG A 1 73 ? 9.891 7.302 0.337 1.00 95.56 73 ARG A N 1
ATOM 577 C CA . ARG A 1 73 ? 11.358 7.295 0.310 1.00 95.56 73 ARG A CA 1
ATOM 578 C C . ARG A 1 73 ? 11.908 6.123 -0.501 1.00 95.56 73 ARG A C 1
ATOM 580 O O . ARG A 1 73 ? 12.763 6.333 -1.357 1.00 95.56 73 ARG A O 1
ATOM 587 N N . ASP A 1 74 ? 11.427 4.912 -0.239 1.00 95.25 74 ASP A N 1
ATOM 588 C CA . ASP A 1 74 ? 11.875 3.706 -0.939 1.00 95.25 74 ASP A CA 1
ATOM 589 C C . ASP A 1 74 ? 11.553 3.801 -2.449 1.00 95.25 74 ASP A C 1
ATOM 591 O O . ASP A 1 74 ? 12.365 3.408 -3.288 1.00 95.25 74 ASP A O 1
ATOM 595 N N . GLN A 1 75 ? 10.412 4.399 -2.814 1.00 96.06 75 GLN A N 1
ATOM 596 C CA . GLN A 1 75 ? 10.036 4.672 -4.203 1.00 96.06 75 GLN A CA 1
ATOM 597 C C . GLN A 1 75 ? 10.966 5.697 -4.864 1.00 96.06 75 GLN A C 1
ATOM 599 O O . GLN A 1 75 ? 11.418 5.457 -5.982 1.00 96.06 75 GLN A O 1
ATOM 604 N N . ASN A 1 76 ? 11.298 6.797 -4.185 1.00 93.44 76 ASN A N 1
ATOM 605 C CA . ASN A 1 76 ? 12.241 7.790 -4.703 1.00 93.44 76 ASN A CA 1
ATOM 606 C C . ASN A 1 76 ? 13.626 7.174 -4.945 1.00 93.44 76 ASN A C 1
ATOM 608 O O . ASN A 1 76 ? 14.200 7.357 -6.016 1.00 93.44 76 ASN A O 1
ATOM 612 N N . ILE A 1 77 ? 14.115 6.352 -4.010 1.00 94.69 77 ILE A N 1
ATOM 613 C CA . ILE A 1 77 ? 15.378 5.616 -4.171 1.00 94.69 77 ILE A CA 1
ATOM 614 C C . ILE A 1 77 ? 15.322 4.690 -5.394 1.00 94.69 77 ILE A C 1
ATOM 616 O O . ILE A 1 77 ? 16.279 4.638 -6.170 1.00 94.69 77 ILE A O 1
ATOM 620 N N . LEU A 1 78 ? 14.216 3.969 -5.604 1.00 96.38 78 LEU A N 1
ATOM 621 C CA . LEU A 1 78 ? 14.042 3.128 -6.792 1.00 96.38 78 LEU A CA 1
ATOM 622 C C . LEU A 1 78 ? 14.046 3.952 -8.085 1.00 96.38 78 LEU A C 1
ATOM 624 O O . LEU A 1 78 ? 14.701 3.552 -9.046 1.00 96.38 78 LEU A O 1
ATOM 628 N N . ILE A 1 79 ? 13.368 5.103 -8.109 1.00 93.81 79 ILE A N 1
ATOM 629 C CA . ILE A 1 79 ? 13.346 6.009 -9.267 1.00 93.81 79 ILE A CA 1
ATOM 630 C C . ILE A 1 79 ? 14.761 6.498 -9.591 1.00 93.81 79 ILE A C 1
ATOM 632 O O . ILE A 1 79 ? 15.198 6.390 -10.738 1.00 93.81 79 ILE A O 1
ATOM 636 N N . GLU A 1 80 ? 15.500 6.979 -8.590 1.00 95.38 80 GLU A N 1
ATOM 637 C CA . GLU A 1 80 ? 16.886 7.425 -8.759 1.00 95.38 80 GLU A CA 1
ATOM 638 C C . GLU A 1 80 ? 17.788 6.288 -9.247 1.00 95.38 80 GLU A C 1
ATOM 640 O O . GLU A 1 80 ? 18.558 6.461 -10.193 1.00 95.38 80 GLU A O 1
ATOM 645 N N . THR A 1 81 ? 17.650 5.096 -8.665 1.00 97.31 81 THR A N 1
ATOM 646 C CA . THR A 1 81 ? 18.426 3.911 -9.053 1.00 97.31 81 THR A CA 1
ATOM 647 C C . THR A 1 81 ? 18.173 3.530 -10.512 1.00 97.31 81 THR A C 1
ATOM 649 O O . THR A 1 81 ? 19.123 3.302 -11.262 1.00 97.31 81 THR A O 1
ATOM 652 N N . VAL A 1 82 ? 16.909 3.500 -10.949 1.00 97.38 82 VAL A N 1
ATOM 653 C CA . VAL A 1 82 ? 16.554 3.199 -12.344 1.00 97.38 82 VAL A CA 1
ATOM 654 C C . VAL A 1 82 ? 17.081 4.282 -13.282 1.00 97.38 82 VAL A C 1
ATOM 656 O O . VAL A 1 82 ? 17.640 3.953 -14.326 1.00 97.38 82 VAL A O 1
ATOM 659 N N . ALA A 1 83 ? 16.977 5.561 -12.915 1.00 94.19 83 ALA A N 1
ATOM 660 C CA . ALA A 1 83 ? 17.522 6.654 -13.717 1.00 94.19 83 ALA A CA 1
ATOM 661 C C . ALA A 1 83 ? 19.046 6.529 -13.897 1.00 94.19 83 ALA A C 1
ATOM 663 O O . ALA A 1 83 ? 19.557 6.668 -15.013 1.00 94.19 83 ALA A O 1
ATOM 664 N N . LEU A 1 84 ? 19.775 6.209 -12.822 1.00 95.75 84 LEU A N 1
ATOM 665 C CA . LEU A 1 84 ? 21.216 5.955 -12.865 1.00 95.75 84 LEU A CA 1
ATOM 666 C C . LEU A 1 84 ? 21.556 4.740 -13.732 1.00 95.75 84 LEU A C 1
ATOM 668 O O . LEU A 1 84 ? 22.474 4.820 -14.550 1.00 95.75 84 LEU A O 1
ATOM 672 N N . TYR A 1 85 ? 20.803 3.647 -13.593 1.00 96.62 85 TYR A N 1
ATOM 673 C CA . TYR A 1 85 ? 20.968 2.448 -14.410 1.00 96.62 85 TYR A CA 1
ATOM 674 C C . TYR A 1 85 ? 20.760 2.743 -15.898 1.00 96.62 85 TYR A C 1
ATOM 676 O O . TYR A 1 85 ? 21.620 2.401 -16.705 1.00 96.62 85 TYR A O 1
ATOM 684 N N . VAL A 1 86 ? 19.672 3.427 -16.269 1.00 94.19 86 VAL A N 1
ATOM 685 C CA . VAL A 1 86 ? 19.387 3.804 -17.663 1.00 94.19 86 VAL A CA 1
ATOM 686 C C . VAL A 1 86 ? 20.494 4.699 -18.214 1.00 94.19 86 VAL A C 1
ATOM 688 O O . VAL A 1 86 ? 20.981 4.462 -19.319 1.00 94.19 86 VAL A O 1
ATOM 691 N N . ARG A 1 87 ? 20.952 5.691 -17.439 1.00 92.38 87 ARG A N 1
ATOM 692 C CA . ARG A 1 87 ? 22.062 6.562 -17.846 1.00 92.38 87 ARG A CA 1
ATOM 693 C C . ARG A 1 87 ? 23.339 5.765 -18.092 1.00 92.38 87 ARG A C 1
ATOM 695 O O . ARG A 1 87 ? 23.988 5.961 -19.117 1.00 92.38 87 ARG A O 1
ATOM 702 N N . TYR A 1 88 ? 23.698 4.875 -17.172 1.00 94.62 88 TYR A N 1
ATOM 703 C CA . TYR A 1 88 ? 24.868 4.013 -17.318 1.00 94.62 88 TYR A CA 1
ATOM 704 C C . TYR A 1 88 ? 24.739 3.102 -18.543 1.00 94.62 88 TYR A C 1
ATOM 706 O O . TYR A 1 88 ? 25.650 3.052 -19.367 1.00 94.62 88 TYR A O 1
ATOM 714 N N . PHE A 1 89 ? 23.584 2.455 -18.711 1.00 93.50 89 PHE A N 1
ATOM 715 C CA . PHE A 1 89 ? 23.292 1.588 -19.847 1.00 93.50 89 PHE A CA 1
ATOM 716 C C . PHE A 1 89 ? 23.471 2.324 -21.178 1.00 93.50 89 PHE A C 1
ATOM 718 O O . PHE A 1 89 ? 24.194 1.839 -22.038 1.00 93.50 89 PHE A O 1
ATOM 725 N N . LEU A 1 90 ? 22.899 3.520 -21.332 1.00 90.62 90 LEU A N 1
ATOM 726 C CA . LEU A 1 90 ? 23.038 4.315 -22.559 1.00 90.62 90 LEU A CA 1
ATOM 727 C C . LEU A 1 90 ? 24.456 4.860 -22.778 1.00 90.62 90 LEU A C 1
ATOM 729 O O . LEU A 1 90 ? 24.833 5.133 -23.911 1.00 90.62 90 LEU A O 1
ATOM 733 N N . THR A 1 91 ? 25.238 5.020 -21.708 1.00 91.56 91 THR A N 1
ATOM 734 C CA . THR A 1 91 ? 26.630 5.490 -21.790 1.00 91.56 91 THR A CA 1
ATOM 735 C C . THR A 1 91 ? 27.575 4.379 -22.251 1.00 91.56 91 THR A C 1
ATOM 737 O O . THR A 1 91 ? 28.517 4.641 -22.992 1.00 91.56 91 THR A O 1
ATOM 740 N N . VAL A 1 92 ? 27.344 3.142 -21.800 1.00 91.62 92 VAL A N 1
ATOM 741 C CA . VAL A 1 92 ? 28.229 1.994 -22.068 1.00 91.62 92 VAL A CA 1
ATOM 742 C C . VAL A 1 92 ? 27.754 1.153 -23.257 1.00 91.62 92 VAL A C 1
ATOM 744 O O . VAL A 1 92 ? 28.560 0.456 -23.873 1.00 91.62 92 VAL A O 1
ATOM 747 N N . SER A 1 93 ? 26.467 1.200 -23.611 1.00 86.69 93 SER A N 1
ATOM 748 C CA . SER A 1 93 ? 25.926 0.415 -24.722 1.00 86.69 93 SER A CA 1
ATOM 749 C C . SER A 1 93 ? 26.442 0.946 -26.059 1.00 86.69 93 SER A C 1
ATOM 751 O O . SER A 1 93 ? 26.105 2.048 -26.491 1.00 86.69 93 SER A O 1
ATOM 753 N N . THR A 1 94 ? 27.273 0.147 -26.727 1.00 83.75 94 THR A N 1
ATOM 754 C CA . THR A 1 94 ? 27.756 0.446 -28.073 1.00 83.75 94 THR A CA 1
ATOM 755 C C . THR A 1 94 ? 26.607 0.337 -29.082 1.00 83.75 94 THR A C 1
ATOM 757 O O . THR A 1 94 ? 25.903 -0.677 -29.100 1.00 83.75 94 THR A O 1
ATOM 760 N N . PRO A 1 95 ? 26.397 1.349 -29.947 1.00 83.50 95 PRO A N 1
ATOM 761 C CA . PRO A 1 95 ? 25.367 1.284 -30.977 1.00 83.50 95 PRO A CA 1
ATOM 762 C C . PRO A 1 95 ? 25.603 0.098 -31.915 1.00 83.50 95 PRO A C 1
ATOM 764 O O . PRO A 1 95 ? 26.717 -0.107 -32.402 1.00 83.50 95 PRO A O 1
ATOM 767 N N . LEU A 1 96 ? 24.552 -0.677 -32.193 1.00 87.00 96 LEU A N 1
ATOM 768 C CA . LEU A 1 96 ? 24.651 -1.781 -33.142 1.00 87.00 96 LEU A CA 1
ATOM 769 C C . LEU A 1 96 ? 24.666 -1.263 -34.590 1.00 87.00 96 LEU A C 1
ATOM 771 O O . LEU A 1 96 ? 23.902 -0.345 -34.917 1.00 87.00 96 LEU A O 1
ATOM 775 N N . PRO A 1 97 ? 25.452 -1.901 -35.481 1.00 92.00 97 PRO A N 1
ATOM 776 C CA . PRO A 1 97 ? 25.369 -1.657 -36.916 1.00 92.00 97 PRO A CA 1
ATOM 777 C C . PRO A 1 97 ? 23.932 -1.805 -37.421 1.00 92.00 97 PRO A C 1
ATOM 779 O O . PRO A 1 97 ? 23.219 -2.720 -37.004 1.00 92.00 97 PRO A O 1
ATOM 782 N N . GLU A 1 98 ? 23.524 -0.930 -38.341 1.00 88.56 98 GLU A N 1
ATOM 783 C CA . GLU A 1 98 ? 22.139 -0.821 -38.822 1.00 88.56 98 GLU A CA 1
ATOM 784 C C . GLU A 1 98 ? 21.583 -2.155 -39.344 1.00 88.56 98 GLU A C 1
ATOM 786 O O . GLU A 1 98 ? 20.469 -2.546 -38.998 1.00 88.56 98 GLU A O 1
ATOM 791 N N . ALA A 1 99 ? 22.422 -2.932 -40.038 1.00 93.12 99 ALA A N 1
ATOM 792 C CA . ALA A 1 99 ? 22.096 -4.265 -40.548 1.00 93.12 99 ALA A CA 1
ATOM 793 C C . ALA A 1 99 ? 21.668 -5.281 -39.467 1.00 93.12 99 ALA A C 1
ATOM 795 O O . ALA A 1 99 ? 20.989 -6.259 -39.774 1.00 93.12 99 ALA A O 1
ATOM 796 N N . HIS A 1 100 ? 22.052 -5.075 -38.205 1.00 92.38 100 HIS A N 1
ATOM 797 C CA . HIS A 1 100 ? 21.729 -5.972 -37.092 1.00 92.38 100 HIS A CA 1
ATOM 798 C C . HIS A 1 100 ? 20.668 -5.405 -36.142 1.00 92.38 100 HIS A C 1
ATOM 800 O O . HIS A 1 100 ? 20.233 -6.114 -35.232 1.00 92.38 100 HIS A O 1
ATOM 806 N N . GLN A 1 101 ? 20.225 -4.157 -36.333 1.00 90.19 101 GLN A N 1
ATOM 807 C CA . GLN A 1 101 ? 19.302 -3.502 -35.403 1.00 90.19 101 GLN A CA 1
ATOM 808 C C . GLN A 1 101 ? 17.944 -4.201 -35.338 1.00 90.19 101 GLN A C 1
ATOM 810 O O . GLN A 1 101 ? 17.448 -4.446 -34.242 1.00 90.19 101 GLN A O 1
ATOM 815 N N . GLU A 1 102 ? 17.355 -4.570 -36.477 1.00 92.12 102 GLU A N 1
ATOM 816 C CA . GLU A 1 102 ? 16.046 -5.239 -36.503 1.00 92.12 102 GLU A CA 1
ATOM 817 C C . GLU A 1 102 ? 16.089 -6.619 -35.834 1.00 92.12 102 GLU A C 1
ATOM 819 O O . GLU A 1 102 ? 15.233 -6.941 -35.008 1.00 92.12 102 GLU A O 1
ATOM 824 N N . ALA A 1 103 ? 17.141 -7.401 -36.093 1.00 92.44 103 ALA A N 1
ATOM 825 C CA . ALA A 1 103 ? 17.346 -8.689 -35.433 1.00 92.44 103 ALA A CA 1
ATOM 826 C C . ALA A 1 103 ? 17.532 -8.532 -33.912 1.00 92.44 103 ALA A C 1
ATOM 828 O O . ALA A 1 103 ? 16.929 -9.270 -33.131 1.00 92.44 103 ALA A O 1
ATOM 829 N N . ALA A 1 104 ? 18.314 -7.539 -33.477 1.00 89.75 104 ALA A N 1
ATOM 830 C CA . ALA A 1 104 ? 18.529 -7.256 -32.061 1.00 89.75 104 ALA A CA 1
ATOM 831 C C . ALA A 1 104 ? 17.258 -6.757 -31.355 1.00 89.75 104 ALA A C 1
ATOM 833 O O . ALA A 1 104 ? 16.972 -7.194 -30.240 1.00 89.75 104 ALA A O 1
ATOM 834 N N . LYS A 1 105 ? 16.453 -5.902 -32.004 1.00 89.62 105 LYS A N 1
ATOM 835 C CA . LYS A 1 105 ? 15.139 -5.468 -31.496 1.00 89.62 105 LYS A CA 1
ATOM 836 C C . LYS A 1 105 ? 14.192 -6.656 -31.335 1.00 89.62 105 LYS A C 1
ATOM 838 O O . LYS A 1 105 ? 13.582 -6.804 -30.277 1.00 89.62 105 LYS A O 1
ATOM 843 N N . ALA A 1 106 ? 14.102 -7.520 -32.348 1.00 93.62 106 ALA A N 1
ATOM 844 C CA . ALA A 1 106 ? 13.267 -8.719 -32.301 1.00 93.62 106 ALA A CA 1
ATOM 845 C C . ALA A 1 106 ? 13.692 -9.656 -31.158 1.00 93.62 106 ALA A C 1
ATOM 847 O O . ALA A 1 106 ? 12.854 -10.115 -30.379 1.00 93.62 106 ALA A O 1
ATOM 848 N N . GLN A 1 107 ? 14.998 -9.877 -30.995 1.00 94.12 107 GLN A N 1
ATOM 849 C CA . GLN A 1 107 ? 15.532 -10.686 -29.902 1.00 94.12 107 GLN A CA 1
ATOM 850 C C . GLN A 1 107 ? 15.277 -10.052 -28.527 1.00 94.12 107 GLN A C 1
ATOM 852 O O . GLN A 1 107 ? 14.907 -10.755 -27.586 1.00 94.12 107 GLN A O 1
ATOM 857 N N . GLY A 1 108 ? 15.456 -8.735 -28.401 1.00 91.56 108 GLY A N 1
ATOM 858 C CA . GLY A 1 108 ? 15.175 -7.991 -27.175 1.00 91.56 108 GLY A CA 1
ATOM 859 C C . GLY A 1 108 ? 13.712 -8.117 -26.757 1.00 91.56 108 GLY A C 1
ATOM 860 O O . GLY A 1 108 ? 13.431 -8.432 -25.602 1.00 91.56 108 GLY A O 1
ATOM 861 N N . ARG A 1 109 ? 12.786 -7.974 -27.712 1.00 94.25 109 ARG A N 1
ATOM 862 C CA . ARG A 1 109 ? 11.351 -8.168 -27.478 1.00 94.25 109 ARG A CA 1
ATOM 863 C C . ARG A 1 109 ? 11.035 -9.586 -27.003 1.00 94.25 109 ARG A C 1
ATOM 865 O O . ARG A 1 109 ? 10.370 -9.735 -25.984 1.00 94.25 109 ARG A O 1
ATOM 872 N N . ALA A 1 110 ? 11.564 -10.609 -27.677 1.00 95.31 110 ALA A N 1
ATOM 873 C CA . ALA A 1 110 ? 11.342 -12.003 -27.289 1.00 95.31 110 ALA A CA 1
ATOM 874 C C . ALA A 1 110 ? 11.858 -12.303 -25.868 1.00 95.31 110 ALA A C 1
ATOM 876 O O . ALA A 1 110 ? 11.177 -12.952 -25.075 1.00 95.31 110 ALA A O 1
ATOM 877 N N . ARG A 1 111 ? 13.045 -11.791 -25.511 1.00 95.62 111 ARG A N 1
ATOM 878 C CA . ARG A 1 111 ? 13.601 -11.926 -24.153 1.00 95.62 111 ARG A CA 1
ATOM 879 C C . ARG A 1 111 ? 12.757 -11.195 -23.110 1.00 95.62 111 ARG A C 1
ATOM 881 O O . ARG A 1 111 ? 12.553 -11.722 -22.020 1.00 95.62 111 ARG A O 1
ATOM 888 N N . PHE A 1 112 ? 12.259 -10.003 -23.434 1.00 92.62 112 PHE A N 1
ATOM 889 C CA . PHE A 1 112 ? 11.407 -9.235 -22.530 1.00 92.62 112 PHE A CA 1
ATOM 890 C C . PHE A 1 112 ? 10.064 -9.928 -22.279 1.00 92.62 112 PHE A C 1
ATOM 892 O O . PHE A 1 112 ? 9.641 -10.029 -21.131 1.00 92.62 112 PHE A O 1
ATOM 899 N N . GLU A 1 113 ? 9.425 -10.471 -23.317 1.00 95.81 113 GLU A N 1
ATOM 900 C CA . GLU A 1 113 ? 8.181 -11.241 -23.179 1.00 95.81 113 GLU A CA 1
ATOM 901 C C . GLU A 1 113 ? 8.375 -12.458 -22.258 1.00 95.81 113 GLU A C 1
ATOM 903 O O . GLU A 1 113 ? 7.584 -12.666 -21.336 1.00 95.81 113 GLU A O 1
ATOM 908 N N . GLN A 1 114 ? 9.476 -13.202 -22.421 1.00 95.25 114 GLN A N 1
ATOM 909 C CA . GLN A 1 114 ? 9.825 -14.314 -21.526 1.00 95.25 114 GLN A CA 1
ATOM 910 C C . GLN A 1 114 ? 10.051 -13.854 -20.080 1.00 95.25 114 GLN A C 1
ATOM 912 O O . GLN A 1 114 ? 9.580 -14.505 -19.146 1.00 95.25 114 GLN A O 1
ATOM 917 N N . PHE A 1 115 ? 10.750 -12.734 -19.881 1.00 93.62 115 PHE A N 1
ATOM 918 C CA . PHE A 1 115 ? 10.955 -12.153 -18.555 1.00 93.62 115 PHE A CA 1
ATOM 919 C C . PHE A 1 115 ? 9.624 -11.780 -17.889 1.00 93.62 115 PHE A C 1
ATOM 921 O O . PHE A 1 115 ? 9.389 -12.160 -16.743 1.00 93.62 115 PHE A O 1
ATOM 928 N N . VAL A 1 116 ? 8.732 -11.087 -18.606 1.00 93.69 116 VAL A N 1
ATOM 929 C CA . VAL A 1 116 ? 7.409 -10.693 -18.094 1.00 93.69 116 VAL A CA 1
ATOM 930 C C . VAL A 1 116 ? 6.587 -11.921 -17.719 1.00 93.69 116 VAL A C 1
ATOM 932 O O . VAL A 1 116 ? 5.964 -11.943 -16.658 1.00 93.69 116 VAL A O 1
ATOM 935 N N . GLU A 1 117 ? 6.617 -12.968 -18.542 1.00 94.31 117 GLU A N 1
ATOM 936 C CA . GLU A 1 117 ? 5.916 -14.214 -18.249 1.00 94.31 117 GLU A CA 1
ATOM 937 C C . GLU A 1 117 ? 6.461 -14.890 -16.979 1.00 94.31 117 GLU A C 1
ATOM 939 O O . GLU A 1 117 ? 5.694 -15.295 -16.100 1.00 94.31 117 GLU A O 1
ATOM 944 N N . GLN A 1 118 ? 7.786 -14.980 -16.838 1.00 91.75 118 GLN A N 1
ATOM 945 C CA . GLN A 1 118 ? 8.425 -15.534 -15.643 1.00 91.75 118 GLN A CA 1
ATOM 946 C C . GLN A 1 118 ? 8.110 -14.711 -14.389 1.00 91.75 118 GLN A C 1
ATOM 948 O O . GLN A 1 118 ? 7.763 -15.291 -13.356 1.00 91.75 118 GLN A O 1
ATOM 953 N N . LEU A 1 119 ? 8.170 -13.381 -14.485 1.00 88.31 119 LEU A N 1
ATOM 954 C CA . LEU A 1 119 ? 7.817 -12.473 -13.398 1.00 88.31 119 LEU A CA 1
ATOM 955 C C . LEU A 1 119 ? 6.347 -12.640 -12.998 1.00 88.31 119 LEU A C 1
ATOM 957 O O . LEU A 1 119 ? 6.050 -12.783 -11.814 1.00 88.31 119 LEU A O 1
ATOM 961 N N . GLY A 1 120 ? 5.434 -12.709 -13.969 1.00 88.38 120 GLY A N 1
ATOM 962 C CA . GLY A 1 120 ? 4.011 -12.946 -13.725 1.00 88.38 120 GLY A CA 1
ATOM 963 C C . GLY A 1 120 ? 3.764 -14.263 -12.987 1.00 88.38 120 GLY A C 1
ATOM 964 O O . GLY A 1 120 ? 3.078 -14.285 -11.964 1.00 88.38 120 GLY A O 1
ATOM 965 N N . ARG A 1 121 ? 4.396 -15.358 -13.434 1.00 89.81 121 ARG A N 1
ATOM 966 C CA . ARG A 1 121 ? 4.334 -16.655 -12.736 1.00 89.81 121 ARG A CA 1
ATOM 967 C C . ARG A 1 121 ? 4.898 -16.576 -11.316 1.00 89.81 121 ARG A C 1
ATOM 969 O O . ARG A 1 121 ? 4.378 -17.244 -10.426 1.00 89.81 121 ARG A O 1
ATOM 976 N N . HIS A 1 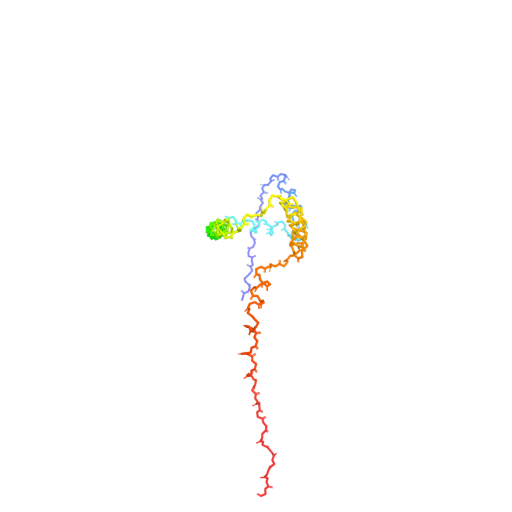122 ? 5.962 -15.806 -11.094 1.00 85.56 122 HIS A N 1
ATOM 977 C CA . HIS A 1 122 ? 6.558 -15.635 -9.770 1.00 85.56 122 HIS A CA 1
ATOM 978 C C . HIS A 1 122 ?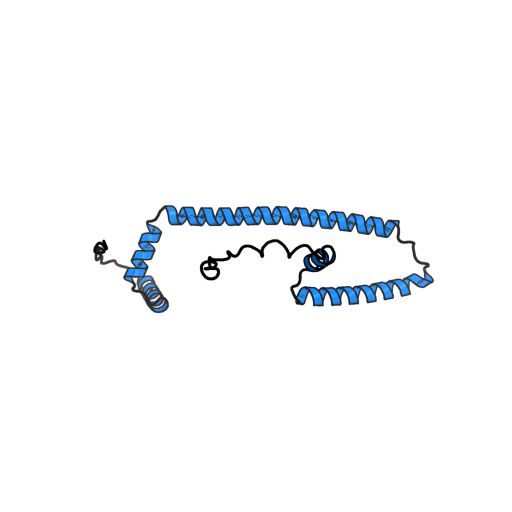 5.633 -14.850 -8.827 1.00 85.56 122 HIS A C 1
ATOM 980 O O . HIS A 1 122 ? 5.374 -15.311 -7.716 1.00 85.56 122 HIS A O 1
ATOM 986 N N . LEU A 1 123 ? 5.065 -13.729 -9.286 1.00 84.00 123 LEU A N 1
ATOM 987 C CA . LEU A 1 123 ? 4.130 -12.908 -8.509 1.00 84.00 123 LEU A CA 1
ATOM 988 C C . LEU A 1 123 ? 2.865 -13.685 -8.116 1.00 84.00 123 LEU A C 1
ATOM 990 O O . LEU A 1 123 ? 2.434 -13.608 -6.968 1.00 84.00 123 LEU A O 1
ATOM 994 N N . LEU A 1 124 ? 2.312 -14.498 -9.025 1.00 88.00 124 LEU A N 1
ATOM 995 C CA . LEU A 1 124 ? 1.144 -15.347 -8.743 1.00 88.00 124 LEU A CA 1
ATOM 996 C C . LEU A 1 124 ? 1.398 -16.401 -7.653 1.00 88.00 124 LEU A C 1
ATOM 998 O O . LEU A 1 124 ? 0.461 -16.831 -6.987 1.00 88.00 124 LEU A O 1
ATOM 1002 N N . ARG A 1 125 ? 2.654 -16.814 -7.445 1.00 85.81 125 ARG A N 1
ATOM 1003 C CA . ARG A 1 125 ? 3.029 -17.750 -6.370 1.00 85.81 125 ARG A CA 1
ATOM 1004 C C . ARG A 1 125 ? 3.113 -17.075 -4.996 1.00 85.81 125 ARG A C 1
ATOM 1006 O O . ARG A 1 125 ? 3.288 -17.776 -4.005 1.00 85.81 125 ARG A O 1
ATOM 1013 N N . GLY A 1 126 ? 3.021 -15.743 -4.925 1.00 77.44 126 GLY A N 1
ATOM 1014 C CA . GLY A 1 126 ? 3.022 -14.978 -3.675 1.00 77.44 126 GLY A CA 1
ATOM 1015 C C . GLY A 1 126 ? 4.363 -14.943 -2.932 1.00 77.44 126 GLY A C 1
ATOM 1016 O O . GLY A 1 126 ? 4.402 -14.528 -1.774 1.00 77.44 126 GLY A O 1
ATOM 1017 N N . ARG A 1 127 ? 5.461 -15.380 -3.563 1.00 75.06 127 ARG A N 1
ATOM 1018 C CA . ARG A 1 127 ? 6.809 -15.295 -2.979 1.00 75.06 127 ARG A CA 1
ATOM 1019 C C . ARG A 1 127 ? 7.423 -13.928 -3.260 1.00 75.06 127 ARG A C 1
ATOM 1021 O O . ARG A 1 127 ? 7.181 -13.329 -4.305 1.00 75.06 127 ARG A O 1
ATOM 1028 N N . SER A 1 128 ? 8.188 -13.423 -2.297 1.00 79.25 128 SER A N 1
ATOM 1029 C CA . SER A 1 128 ? 8.904 -12.159 -2.445 1.00 79.25 128 SER A CA 1
ATOM 1030 C C . SER A 1 128 ? 10.245 -12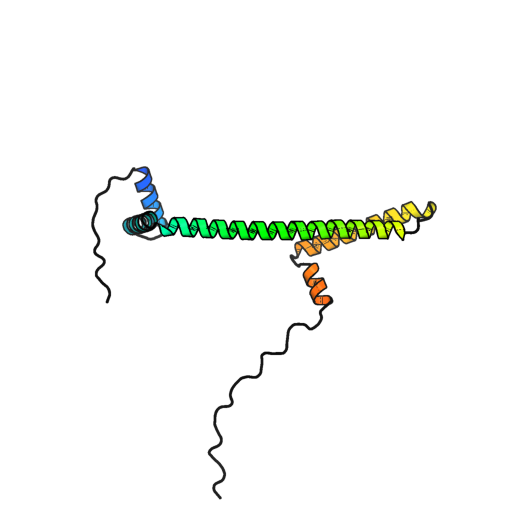.428 -3.114 1.00 79.25 128 SER A C 1
ATOM 1032 O O . SER A 1 128 ? 11.131 -12.996 -2.485 1.00 79.25 128 SER A O 1
ATOM 1034 N N . LEU A 1 129 ? 10.416 -11.967 -4.355 1.00 76.00 129 LEU A N 1
ATOM 1035 C CA . LEU A 1 129 ? 11.694 -12.055 -5.070 1.00 76.00 129 LEU A CA 1
ATOM 1036 C C . LEU A 1 129 ? 12.843 -11.435 -4.261 1.00 76.00 129 LEU A C 1
ATOM 1038 O O . LEU A 1 129 ? 13.942 -11.972 -4.225 1.00 76.00 129 LEU A O 1
ATOM 1042 N N . VAL A 1 130 ? 12.575 -10.326 -3.566 1.00 77.12 130 VAL A N 1
ATOM 1043 C CA . VAL A 1 130 ? 13.555 -9.654 -2.698 1.00 77.12 130 VAL A CA 1
ATOM 1044 C C . VAL A 1 130 ? 14.001 -10.571 -1.560 1.00 77.12 130 VAL A C 1
ATOM 1046 O O . VAL A 1 130 ? 15.170 -10.574 -1.191 1.00 77.12 130 VAL A O 1
ATOM 1049 N N . ARG A 1 131 ? 13.073 -11.358 -1.009 1.00 76.31 131 ARG A N 1
ATOM 1050 C CA . ARG A 1 131 ? 13.376 -12.324 0.044 1.00 76.31 131 ARG A CA 1
ATOM 1051 C C . ARG A 1 131 ? 14.177 -13.505 -0.500 1.00 76.31 131 ARG A C 1
ATOM 1053 O O . ARG A 1 131 ? 15.173 -13.853 0.117 1.00 76.31 131 ARG A O 1
ATOM 1060 N N . ASP A 1 132 ? 13.781 -14.059 -1.645 1.00 75.50 132 ASP A N 1
ATOM 1061 C CA . ASP A 1 132 ? 14.488 -15.177 -2.286 1.00 75.50 132 ASP A CA 1
ATOM 1062 C C . ASP A 1 132 ? 15.949 -14.787 -2.597 1.00 75.50 132 ASP A C 1
ATOM 1064 O O . ASP A 1 132 ? 16.875 -15.521 -2.265 1.00 75.50 132 ASP A O 1
ATOM 1068 N N . VAL A 1 133 ? 16.169 -13.580 -3.134 1.00 77.69 133 VAL A N 1
ATOM 1069 C CA . VAL A 1 133 ? 17.514 -13.037 -3.404 1.00 77.69 133 VAL A CA 1
ATOM 1070 C C . VAL A 1 133 ? 18.294 -12.772 -2.110 1.00 77.69 133 VAL A C 1
ATOM 1072 O O . VAL A 1 133 ? 19.489 -13.042 -2.046 1.00 77.69 133 VAL A O 1
ATOM 1075 N N . TYR A 1 134 ? 17.645 -12.262 -1.058 1.00 76.69 134 TYR A N 1
ATOM 1076 C CA . TYR A 1 134 ? 18.295 -12.062 0.241 1.00 76.69 134 TYR A CA 1
ATOM 1077 C C . TYR A 1 134 ? 18.749 -13.390 0.871 1.00 76.69 134 TYR A C 1
ATOM 1079 O O . TYR A 1 134 ? 19.861 -13.468 1.387 1.00 76.69 134 TYR A O 1
ATOM 1087 N N . GLU A 1 135 ? 17.915 -14.433 0.803 1.00 78.06 135 GLU A N 1
ATOM 1088 C CA . GLU A 1 135 ? 18.232 -15.779 1.301 1.00 78.06 135 GLU A CA 1
ATOM 1089 C C . GLU A 1 135 ? 19.356 -16.445 0.479 1.00 78.06 135 GLU A C 1
ATOM 1091 O O . GLU A 1 135 ? 20.207 -17.123 1.051 1.00 78.06 135 GLU A O 1
ATOM 1096 N N . GLU A 1 136 ? 19.427 -16.200 -0.835 1.00 73.81 136 GLU A N 1
ATOM 1097 C CA . GLU A 1 136 ? 20.503 -16.693 -1.711 1.00 73.81 136 GLU A CA 1
ATOM 1098 C C . GLU A 1 136 ? 21.853 -15.997 -1.457 1.00 73.81 136 GLU A C 1
ATOM 1100 O O . GLU A 1 136 ? 22.900 -16.643 -1.478 1.00 73.81 136 GLU A O 1
ATOM 1105 N N . ILE A 1 137 ? 21.842 -14.690 -1.171 1.00 77.50 137 ILE A N 1
ATOM 1106 C CA . ILE A 1 137 ? 23.055 -13.918 -0.848 1.00 77.50 137 ILE A CA 1
ATOM 1107 C C . ILE A 1 137 ? 23.559 -14.229 0.580 1.00 77.50 137 ILE A C 1
ATOM 1109 O O . ILE A 1 137 ? 24.751 -14.079 0.854 1.00 77.50 137 ILE A O 1
ATOM 1113 N N . GLN A 1 138 ? 22.686 -14.696 1.485 1.00 66.44 138 GLN A N 1
ATOM 1114 C CA . GLN A 1 138 ? 23.016 -15.103 2.862 1.00 66.44 138 GLN A CA 1
ATOM 1115 C C . GLN A 1 138 ? 22.759 -16.605 3.124 1.00 66.44 138 GLN A C 1
ATOM 1117 O O . GLN A 1 138 ? 21.886 -16.957 3.928 1.00 66.44 138 GLN A O 1
ATOM 1122 N N . PRO A 1 139 ? 23.541 -17.527 2.535 1.00 55.19 139 PRO A N 1
ATOM 1123 C CA . PRO A 1 139 ? 23.444 -18.938 2.874 1.00 55.19 139 PRO A CA 1
ATOM 1124 C C . PRO A 1 139 ? 24.105 -19.179 4.247 1.00 55.19 139 PRO A C 1
ATOM 1126 O O . PRO A 1 139 ? 25.312 -19.390 4.329 1.00 55.19 139 PRO A O 1
ATOM 1129 N N . GLY A 1 140 ? 23.331 -19.125 5.343 1.00 60.72 140 GLY A N 1
ATOM 1130 C CA . GLY A 1 140 ? 23.792 -19.596 6.667 1.00 60.72 140 GLY A CA 1
ATOM 1131 C C . GLY A 1 140 ? 23.349 -18.838 7.929 1.00 60.72 140 GLY A C 1
ATOM 1132 O O . GLY A 1 140 ? 23.820 -19.165 9.013 1.00 60.72 140 GLY A O 1
ATOM 1133 N N . GLY A 1 141 ? 22.458 -17.847 7.853 1.00 56.53 141 GLY A N 1
ATOM 1134 C CA . GLY A 1 141 ? 22.172 -16.957 8.993 1.00 56.53 141 GLY A CA 1
ATOM 1135 C C . GLY A 1 141 ? 21.201 -17.446 10.080 1.00 56.53 141 GLY A C 1
ATOM 1136 O O . GLY A 1 141 ? 20.893 -16.667 10.977 1.00 56.53 141 GLY A O 1
ATOM 1137 N N . THR A 1 142 ? 20.671 -18.674 10.037 1.00 52.06 142 THR A N 1
ATOM 1138 C CA . THR A 1 142 ? 19.759 -19.164 11.093 1.00 52.06 142 THR A CA 1
ATOM 1139 C C . THR A 1 142 ? 19.937 -20.653 11.377 1.00 52.06 142 THR A C 1
ATOM 1141 O O . THR A 1 142 ? 19.400 -21.505 10.679 1.00 52.06 142 THR A O 1
ATOM 1144 N N . GLY A 1 143 ? 20.671 -20.969 12.447 1.00 50.94 143 GLY A N 1
ATOM 1145 C CA . GLY A 1 143 ? 20.654 -22.309 13.033 1.00 50.94 143 GLY A CA 1
ATOM 1146 C C . GLY A 1 143 ? 21.965 -22.748 13.666 1.00 50.94 143 GLY A C 1
ATOM 1147 O O . GLY A 1 143 ? 22.620 -23.625 13.120 1.00 50.94 143 GLY A O 1
ATOM 1148 N N . SER A 1 144 ? 22.337 -22.173 14.814 1.00 46.53 144 SER A N 1
ATOM 1149 C CA . SER A 1 144 ? 23.034 -22.877 15.911 1.00 46.53 144 SER A CA 1
ATOM 1150 C C . SER A 1 144 ? 23.332 -21.897 17.040 1.00 46.53 144 SER A C 1
ATOM 1152 O O . SER A 1 144 ? 24.252 -21.091 16.954 1.00 46.53 144 SER A O 1
ATOM 1154 N N . GLY A 1 145 ? 22.531 -21.958 18.097 1.00 40.78 145 GLY A N 1
ATOM 1155 C CA . GLY A 1 145 ? 22.751 -21.152 19.294 1.00 40.78 145 GLY A CA 1
ATOM 1156 C C . GLY A 1 145 ? 21.747 -21.371 20.418 1.00 40.78 145 GLY A C 1
ATOM 1157 O O . GLY A 1 145 ? 21.817 -20.643 21.395 1.00 40.78 145 GLY A O 1
ATOM 1158 N N . ASP A 1 146 ? 20.827 -22.336 20.302 1.00 42.47 146 ASP A N 1
ATOM 1159 C CA . ASP A 1 146 ? 19.887 -22.630 21.386 1.00 42.47 146 ASP A CA 1
ATOM 1160 C C . ASP A 1 146 ? 19.502 -24.117 21.385 1.00 42.47 146 ASP A C 1
ATOM 1162 O O . ASP A 1 146 ? 18.416 -24.518 20.977 1.00 42.47 146 ASP A O 1
ATOM 1166 N N . ALA A 1 147 ? 20.462 -24.967 21.756 1.00 46.91 147 ALA A N 1
ATOM 1167 C CA . ALA A 1 147 ? 20.212 -26.369 22.095 1.00 46.91 147 ALA A CA 1
ATOM 1168 C C . ALA A 1 147 ? 21.393 -26.964 22.879 1.00 46.91 147 ALA A C 1
ATOM 1170 O O . ALA A 1 147 ? 22.117 -27.805 22.359 1.00 46.91 147 ALA A O 1
ATOM 1171 N N . ALA A 1 148 ? 21.598 -26.529 24.126 1.00 43.00 148 ALA A N 1
ATOM 1172 C CA . ALA A 1 148 ? 22.238 -27.352 25.162 1.00 43.00 148 ALA A CA 1
ATOM 1173 C C . ALA A 1 148 ? 22.052 -26.729 26.555 1.00 43.00 148 ALA A C 1
ATOM 1175 O O . ALA A 1 148 ? 23.005 -26.319 27.211 1.00 43.00 148 ALA A O 1
ATOM 1176 N N . ALA A 1 149 ? 20.812 -26.681 27.030 1.00 47.09 149 ALA A N 1
ATOM 1177 C CA . ALA A 1 149 ? 20.556 -26.644 28.462 1.00 47.09 149 ALA A CA 1
ATOM 1178 C C . ALA A 1 149 ? 19.405 -27.603 28.761 1.00 47.09 149 ALA A C 1
ATOM 1180 O O . ALA A 1 149 ? 18.228 -27.281 28.619 1.00 47.09 149 ALA A O 1
ATOM 1181 N N . SER A 1 150 ? 19.751 -28.827 29.144 1.00 39.91 150 SER A N 1
ATOM 1182 C CA . SER A 1 150 ? 18.867 -29.661 29.948 1.00 39.91 150 SER A CA 1
ATOM 1183 C C . SER A 1 150 ? 19.691 -30.330 31.049 1.00 39.91 150 SER A C 1
ATOM 1185 O O . SER A 1 150 ? 20.836 -30.713 30.799 1.00 39.91 150 SER A O 1
ATOM 1187 N N . PRO A 1 151 ? 19.152 -30.398 32.276 1.00 46.50 151 PRO A N 1
ATOM 1188 C CA . PRO A 1 151 ? 19.911 -30.695 33.479 1.00 46.50 151 PRO A CA 1
ATOM 1189 C C . PRO A 1 151 ? 19.998 -32.210 33.685 1.00 46.50 151 PRO A C 1
ATOM 1191 O O . PRO A 1 151 ? 18.983 -32.902 33.642 1.00 46.50 151 PRO A O 1
ATOM 1194 N N . GLN A 1 152 ? 21.201 -32.736 33.922 1.00 44.62 152 GLN A N 1
ATOM 1195 C CA . GLN A 1 152 ? 21.355 -34.110 34.397 1.00 44.62 152 GLN A CA 1
ATOM 1196 C C . GLN A 1 152 ? 21.058 -34.152 35.896 1.00 44.62 152 GLN A C 1
ATOM 1198 O O . GLN A 1 152 ? 21.814 -33.642 36.723 1.00 44.62 152 GLN A O 1
ATOM 1203 N N . SER A 1 153 ? 19.904 -34.733 36.208 1.00 43.91 153 SER A N 1
ATOM 1204 C CA . SER A 1 153 ? 19.500 -35.151 37.539 1.00 43.91 153 SER A CA 1
ATOM 1205 C C . SER A 1 153 ? 20.460 -36.192 38.109 1.00 43.91 153 SER A C 1
ATOM 1207 O O . SER A 1 153 ? 20.950 -37.071 37.406 1.00 43.91 153 SER A O 1
ATOM 1209 N N . ALA A 1 154 ? 20.663 -36.057 39.414 1.00 49.47 154 ALA A N 1
ATOM 1210 C CA . ALA A 1 154 ? 21.198 -37.022 40.356 1.00 49.47 154 ALA A CA 1
ATOM 1211 C C . ALA A 1 154 ? 20.888 -38.493 40.030 1.00 49.47 154 ALA A C 1
ATOM 1213 O O . ALA A 1 154 ? 19.725 -38.875 40.013 1.00 49.47 154 ALA A O 1
ATOM 1214 N N . GLU A 1 155 ? 21.938 -39.307 39.902 1.00 47.66 155 GLU A N 1
ATOM 1215 C CA . GLU A 1 155 ? 21.968 -40.711 40.332 1.00 47.66 155 GLU A CA 1
ATOM 1216 C C . GLU A 1 155 ? 23.416 -41.228 40.275 1.00 47.66 155 GLU A C 1
ATOM 1218 O O . GLU A 1 155 ? 23.886 -41.788 39.292 1.00 47.66 155 GLU A O 1
ATOM 1223 N N . SER A 1 156 ? 24.168 -41.000 41.352 1.00 49.84 156 SER A N 1
ATOM 1224 C CA . SER A 1 156 ? 25.407 -41.737 41.626 1.00 49.84 156 SER A CA 1
ATOM 1225 C C . SER A 1 156 ? 25.527 -41.948 43.132 1.00 49.84 156 SER A C 1
ATOM 1227 O O . SER A 1 156 ? 26.357 -41.346 43.813 1.00 49.84 156 SER A O 1
ATOM 1229 N N . MET A 1 157 ? 24.623 -42.765 43.673 1.00 49.00 157 MET A N 1
ATOM 1230 C CA . MET A 1 157 ? 24.721 -43.263 45.042 1.00 49.00 157 MET A CA 1
ATOM 1231 C C . MET A 1 157 ? 24.278 -44.726 45.111 1.00 49.00 157 MET A C 1
ATOM 1233 O O . MET A 1 157 ? 23.339 -45.065 45.818 1.00 49.00 157 MET A O 1
ATOM 1237 N N . GLN A 1 158 ? 24.964 -45.594 44.366 1.00 51.41 158 GLN A N 1
ATOM 1238 C CA . GLN A 1 158 ? 25.128 -47.012 44.697 1.00 51.41 158 GLN A CA 1
ATOM 1239 C C . GLN A 1 158 ? 26.172 -47.632 43.766 1.00 51.41 158 GLN A C 1
ATOM 1241 O O . GLN A 1 158 ? 25.947 -47.690 42.569 1.00 51.41 158 GLN A O 1
ATOM 1246 N N . GLU A 1 159 ? 27.303 -48.032 44.358 1.00 43.34 159 GLU A N 1
ATOM 1247 C CA . GLU A 1 159 ? 28.266 -49.079 43.949 1.00 43.34 159 GLU A CA 1
ATOM 1248 C C . GLU A 1 159 ? 29.715 -48.636 44.189 1.00 43.34 159 GLU A C 1
ATOM 1250 O O . GLU A 1 159 ? 30.394 -48.134 43.305 1.00 43.34 159 GLU A O 1
ATOM 1255 N N . ALA A 1 160 ? 30.171 -48.810 45.433 1.00 41.81 160 ALA A N 1
ATOM 1256 C CA . ALA A 1 160 ? 31.537 -49.218 45.790 1.00 41.81 160 ALA A CA 1
ATOM 1257 C C . ALA A 1 160 ? 31.632 -49.266 47.322 1.00 41.81 160 ALA A C 1
ATOM 1259 O O . ALA A 1 160 ? 32.261 -48.430 47.967 1.00 41.81 160 ALA A O 1
ATOM 1260 N N . ARG A 1 161 ? 30.932 -50.237 47.917 1.00 45.50 161 ARG A N 1
ATOM 1261 C CA . ARG A 1 161 ? 31.262 -50.725 49.253 1.00 45.50 161 ARG A CA 1
ATOM 1262 C C . ARG A 1 161 ? 32.267 -51.854 49.042 1.00 45.50 161 ARG A C 1
ATOM 1264 O O . ARG A 1 161 ? 31.859 -52.977 48.760 1.00 45.50 161 ARG A O 1
ATOM 1271 N N . THR A 1 162 ? 33.541 -51.510 49.154 1.00 48.28 162 THR A N 1
ATOM 1272 C CA . THR A 1 162 ? 34.607 -52.427 49.559 1.00 48.28 162 THR A CA 1
ATOM 1273 C C . THR A 1 162 ? 35.275 -51.797 50.765 1.00 48.28 162 THR A C 1
ATOM 1275 O O . THR A 1 162 ? 35.558 -50.581 50.687 1.00 48.28 162 THR A O 1
#

Foldseek 3Di:
DDDPPDDDDDDDDDDPVVVVVLVVVCVVVVHDSVVVVVVVVVCVPDPVNVVVVVVVVVVVVVVVVVVVVVVVVVVVVVVVVVVVVVVVCVVPDDDDDPVCVVVVVVVVVVVVVVVVVVVVVVVVVVDDPVVVVVCVVDPPDDDDDDPDDDDDDDDDPDDDDD

pLDDT: mean 82.19, std 17.82, range [33.94, 97.88]